Protein AF-A0A2U3R9H1-F1 (afdb_monomer_lite)

Sequence (46 aa):
MTITNINYITLAVTDIHRSFSFYKDVLGFKPLVKWDQGAYFLIGDF

Secondary structure (DSSP, 8-state):
-------------S-HHHHHHIIIIIS--EEEEEETTEEEEE-S--

Organism: Orientia tsutsugamushi (NCBI:txid784)

Radius of gyration: 12.39 Å; chains: 1; bounding box: 35×24×22 Å

Structure (mmCIF, N/CA/C/O backbone):
data_AF-A0A2U3R9H1-F1
#
_entry.id   AF-A0A2U3R9H1-F1
#
loop_
_atom_site.group_PDB
_atom_site.id
_atom_site.type_symbol
_atom_site.label_atom_id
_atom_site.label_alt_id
_atom_site.label_comp_id
_atom_site.label_asym_id
_atom_site.label_entity_id
_atom_site.label_seq_id
_atom_site.pdbx_PDB_ins_code
_atom_site.Cartn_x
_atom_site.Cartn_y
_atom_site.Cartn_z
_atom_site.occupancy
_atom_site.B_iso_or_equiv
_atom_site.auth_seq_id
_atom_site.auth_comp_id
_atom_site.auth_asym_id
_atom_site.auth_atom_id
_atom_site.pdbx_PDB_model_num
ATOM 1 N N . MET A 1 1 ? 24.564 -13.135 -13.418 1.00 67.62 1 MET A N 1
ATOM 2 C CA . MET A 1 1 ? 23.243 -12.510 -13.201 1.00 67.62 1 MET A CA 1
ATOM 3 C C . MET A 1 1 ? 23.256 -11.913 -11.806 1.00 67.62 1 MET A C 1
ATOM 5 O O . MET A 1 1 ? 23.494 -12.658 -10.865 1.00 67.62 1 MET A O 1
ATOM 9 N N . THR A 1 2 ? 23.130 -10.594 -11.680 1.00 9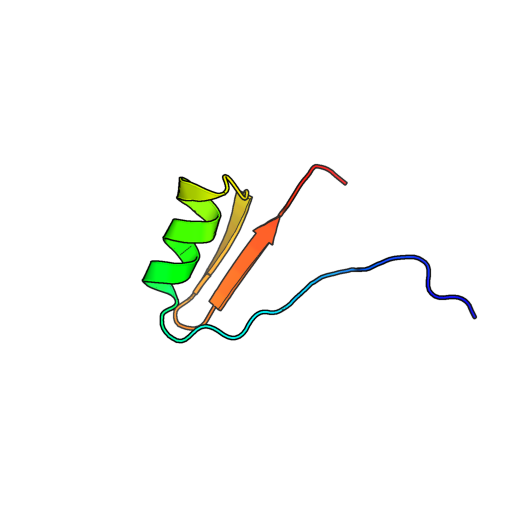2.88 2 THR A N 1
ATOM 10 C CA . THR A 1 2 ? 23.242 -9.862 -10.405 1.00 92.88 2 THR A CA 1
ATOM 11 C C . THR A 1 2 ? 21.945 -9.120 -10.109 1.00 92.88 2 THR A C 1
ATOM 13 O O . THR A 1 2 ? 21.315 -8.584 -11.016 1.00 92.88 2 THR A O 1
ATOM 16 N N . ILE A 1 3 ? 21.542 -9.108 -8.838 1.00 94.69 3 ILE A N 1
ATOM 17 C CA . ILE A 1 3 ? 20.393 -8.333 -8.355 1.00 94.69 3 ILE A CA 1
ATOM 18 C C . ILE A 1 3 ? 20.829 -6.870 -8.226 1.00 94.69 3 ILE A C 1
ATOM 20 O O . ILE A 1 3 ? 21.884 -6.601 -7.655 1.00 94.69 3 ILE A O 1
ATOM 24 N N . THR A 1 4 ? 20.039 -5.941 -8.766 1.00 94.69 4 THR A N 1
ATOM 25 C CA . THR A 1 4 ? 20.404 -4.518 -8.863 1.00 94.69 4 THR A CA 1
ATOM 26 C C . THR A 1 4 ? 19.697 -3.629 -7.842 1.00 94.69 4 THR A C 1
ATOM 28 O O . THR A 1 4 ? 20.291 -2.653 -7.395 1.00 94.69 4 THR A O 1
ATOM 31 N N . ASN A 1 5 ? 18.449 -3.932 -7.471 1.00 92.19 5 ASN A N 1
ATOM 32 C CA . ASN A 1 5 ? 17.655 -3.121 -6.546 1.00 92.19 5 ASN A CA 1
ATOM 33 C C . ASN A 1 5 ? 16.434 -3.879 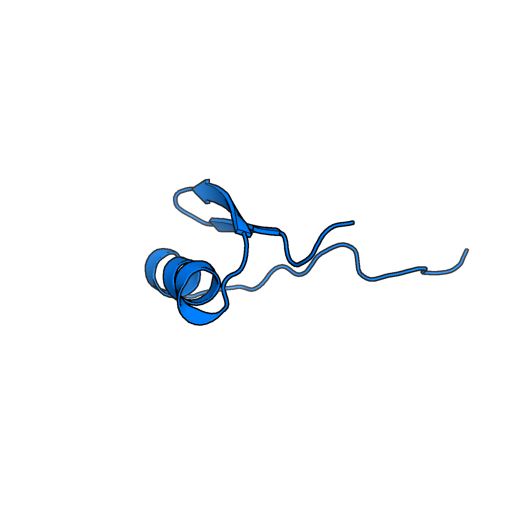-5.988 1.00 92.19 5 ASN A C 1
ATOM 35 O O . ASN A 1 5 ? 16.147 -5.015 -6.372 1.00 92.19 5 ASN A O 1
ATOM 39 N N . ILE A 1 6 ? 15.724 -3.222 -5.067 1.00 92.06 6 ILE A N 1
ATOM 40 C CA . ILE A 1 6 ? 14.367 -3.595 -4.660 1.00 92.06 6 ILE A CA 1
ATOM 41 C C . ILE A 1 6 ? 13.395 -2.914 -5.622 1.00 92.06 6 ILE A C 1
ATOM 43 O O . ILE A 1 6 ? 13.438 -1.696 -5.771 1.00 92.06 6 ILE A O 1
ATOM 47 N N . ASN A 1 7 ? 12.513 -3.697 -6.242 1.00 91.50 7 ASN A N 1
ATOM 48 C CA . ASN A 1 7 ? 11.498 -3.180 -7.160 1.00 91.50 7 ASN A CA 1
ATOM 49 C C . ASN A 1 7 ? 10.253 -2.686 -6.398 1.00 91.50 7 ASN A C 1
ATOM 51 O O . ASN A 1 7 ? 9.869 -1.527 -6.506 1.00 91.50 7 ASN A O 1
ATOM 55 N N . TYR A 1 8 ? 9.654 -3.540 -5.563 1.00 93.50 8 TYR A N 1
ATOM 56 C CA . TYR A 1 8 ? 8.501 -3.184 -4.734 1.00 93.50 8 TYR A CA 1
ATOM 57 C C . TYR A 1 8 ? 8.439 -4.030 -3.459 1.00 93.50 8 TYR A C 1
ATOM 59 O O . TYR A 1 8 ? 9.083 -5.075 -3.351 1.00 93.50 8 TYR A O 1
ATOM 67 N N . ILE A 1 9 ? 7.628 -3.578 -2.499 1.00 95.69 9 ILE A N 1
ATOM 68 C CA . ILE A 1 9 ? 7.319 -4.291 -1.256 1.00 95.69 9 ILE A CA 1
ATOM 69 C C . ILE A 1 9 ? 5.799 -4.446 -1.161 1.00 95.69 9 ILE A C 1
ATOM 71 O O . ILE A 1 9 ? 5.061 -3.479 -1.341 1.00 95.69 9 ILE A O 1
ATOM 75 N N . THR A 1 10 ? 5.323 -5.653 -0.851 1.00 97.44 10 THR A N 1
ATOM 76 C CA . THR A 1 10 ? 3.909 -5.924 -0.555 1.00 97.44 10 THR A CA 1
ATOM 77 C C . THR A 1 10 ? 3.763 -6.245 0.925 1.00 97.44 10 THR A C 1
ATOM 79 O O . THR A 1 10 ? 4.393 -7.174 1.425 1.00 97.44 10 THR A O 1
ATOM 82 N N . LEU A 1 11 ? 2.935 -5.472 1.627 1.00 97.94 11 LEU A N 1
ATOM 83 C CA . LEU A 1 11 ? 2.684 -5.634 3.057 1.00 97.94 11 LEU A CA 1
ATOM 84 C C . LEU A 1 11 ? 1.259 -6.147 3.264 1.00 97.94 11 LEU A C 1
ATOM 86 O O . LEU A 1 11 ? 0.305 -5.529 2.794 1.00 97.94 11 LEU A O 1
ATOM 90 N N . ALA A 1 12 ? 1.116 -7.265 3.975 1.00 98.31 12 ALA A N 1
ATOM 91 C CA . ALA A 1 12 ? -0.191 -7.736 4.416 1.00 98.31 12 ALA A CA 1
ATOM 92 C C . ALA A 1 12 ? -0.720 -6.815 5.524 1.00 98.31 12 ALA A C 1
ATOM 94 O O . ALA A 1 12 ? 0.005 -6.478 6.461 1.00 98.31 12 ALA A O 1
ATOM 95 N N . VAL A 1 13 ? -1.986 -6.415 5.420 1.00 97.94 13 VAL A N 1
ATOM 96 C CA . VAL A 1 13 ? -2.644 -5.517 6.374 1.00 97.9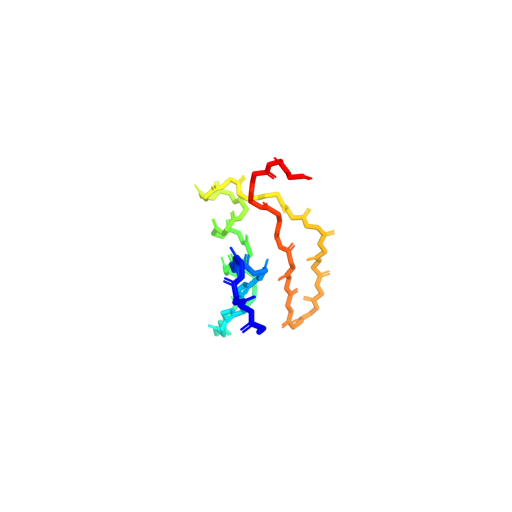4 13 VAL A CA 1
ATOM 97 C C . VAL A 1 13 ? -3.998 -6.085 6.775 1.00 97.94 13 VAL A C 1
ATOM 99 O O . VAL A 1 13 ? -4.683 -6.695 5.960 1.00 97.94 13 VAL A O 1
ATOM 102 N N . THR A 1 14 ? -4.392 -5.887 8.032 1.00 98.06 14 THR A N 1
ATOM 103 C CA . THR A 1 14 ? -5.694 -6.354 8.540 1.00 98.06 14 THR A CA 1
ATOM 104 C C . THR A 1 14 ? -6.851 -5.452 8.100 1.00 98.06 14 THR A C 1
ATOM 106 O O . THR A 1 14 ? -7.971 -5.928 7.962 1.00 98.06 14 THR A O 1
ATOM 109 N N . ASP A 1 15 ? -6.592 -4.159 7.868 1.00 98.12 15 ASP A N 1
ATOM 110 C CA . ASP A 1 15 ? -7.599 -3.172 7.463 1.00 98.12 15 ASP A CA 1
ATOM 111 C C . ASP A 1 15 ? -7.035 -2.253 6.371 1.00 98.12 15 ASP A C 1
ATOM 113 O O . ASP A 1 15 ? -6.146 -1.429 6.616 1.00 98.12 15 ASP A O 1
ATOM 117 N N . ILE A 1 16 ? -7.572 -2.383 5.155 1.00 98.06 16 ILE A N 1
ATOM 118 C CA . ILE A 1 16 ? -7.098 -1.624 3.996 1.00 98.06 16 ILE A CA 1
ATOM 119 C C . ILE A 1 16 ? -7.405 -0.127 4.095 1.00 98.06 16 ILE A C 1
ATOM 121 O O . ILE A 1 16 ? -6.649 0.695 3.578 1.00 98.06 16 ILE A O 1
ATOM 125 N N . HIS A 1 17 ? -8.490 0.267 4.761 1.00 97.81 17 HIS A N 1
ATOM 126 C CA . HIS A 1 17 ? -8.864 1.672 4.893 1.00 97.81 17 HIS A CA 1
ATOM 127 C C . HIS A 1 1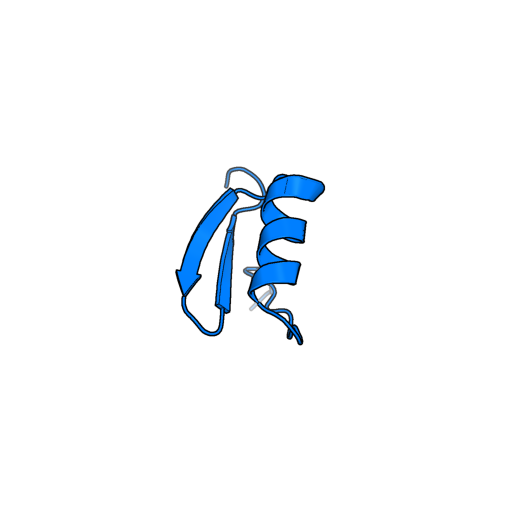7 ? -7.937 2.378 5.873 1.00 97.81 17 HIS A C 1
ATOM 129 O O . HIS A 1 17 ? -7.373 3.419 5.528 1.00 97.81 17 HIS A O 1
ATOM 135 N N . ARG A 1 18 ? -7.707 1.770 7.041 1.00 98.25 18 ARG A N 1
ATOM 136 C CA . ARG A 1 18 ? -6.785 2.296 8.052 1.00 98.25 18 ARG A CA 1
ATOM 137 C C . ARG A 1 18 ? -5.362 2.396 7.514 1.00 98.25 18 ARG A C 1
ATOM 139 O O . ARG A 1 18 ? -4.731 3.444 7.649 1.00 98.25 18 ARG A O 1
ATOM 146 N N . SER A 1 19 ? -4.857 1.332 6.893 1.00 98.50 19 SER A N 1
ATOM 147 C CA . SER A 1 19 ? -3.500 1.326 6.344 1.00 98.50 19 SER A CA 1
ATOM 148 C C . SER A 1 19 ? -3.345 2.325 5.203 1.00 98.50 19 SER A C 1
ATOM 150 O O . SER A 1 19 ? -2.349 3.041 5.163 1.00 98.50 19 SER A O 1
ATOM 152 N N . PHE A 1 20 ? -4.334 2.448 4.314 1.00 98.44 20 PHE A N 1
ATOM 153 C CA . PHE A 1 20 ? -4.281 3.431 3.232 1.00 98.44 20 PHE A CA 1
ATOM 154 C C . PHE A 1 20 ? -4.146 4.865 3.756 1.00 98.44 20 PHE A C 1
ATOM 156 O O . PHE A 1 20 ? -3.271 5.590 3.289 1.00 98.44 20 PHE A O 1
ATOM 163 N N . SER A 1 21 ? -4.967 5.262 4.735 1.00 98.44 21 SER A N 1
ATOM 164 C CA . SER A 1 21 ? -4.865 6.593 5.351 1.00 98.44 21 SER A CA 1
ATOM 165 C C . SER A 1 21 ? -3.531 6.800 6.057 1.00 98.44 21 SER A C 1
ATOM 167 O O . SER A 1 21 ? -2.945 7.868 5.953 1.00 98.44 21 SER A O 1
ATOM 169 N N . PHE A 1 22 ? -2.984 5.775 6.711 1.00 98.62 22 PHE A N 1
ATOM 170 C CA . PHE A 1 22 ? -1.650 5.876 7.298 1.00 98.62 22 PHE A CA 1
ATOM 171 C C . PHE A 1 22 ? -0.570 6.164 6.238 1.00 98.62 22 PHE A C 1
ATOM 173 O O . PHE A 1 22 ? 0.163 7.145 6.354 1.00 98.62 22 PHE A O 1
ATOM 180 N N . TYR A 1 23 ? -0.494 5.362 5.173 1.00 98.19 23 TYR A N 1
ATOM 181 C CA . TYR A 1 23 ? 0.533 5.545 4.141 1.00 98.19 23 TYR A CA 1
ATOM 182 C C . TYR A 1 23 ? 0.350 6.847 3.348 1.00 98.19 23 TYR A C 1
ATOM 184 O O . TYR A 1 23 ? 1.338 7.496 3.017 1.00 98.19 23 TYR A O 1
ATOM 192 N N . LYS A 1 24 ? -0.892 7.265 3.083 1.00 97.94 24 LYS A N 1
ATOM 193 C CA . LYS A 1 24 ? -1.199 8.508 2.362 1.00 97.94 24 LYS A CA 1
ATOM 194 C C . LYS A 1 24 ? -1.021 9.750 3.236 1.00 97.94 24 LYS A C 1
ATOM 196 O O . LYS A 1 24 ? -0.314 10.670 2.845 1.00 97.94 24 LYS A O 1
ATOM 201 N N . ASP A 1 25 ? -1.698 9.799 4.378 1.00 98.31 25 ASP A N 1
ATOM 202 C CA . ASP A 1 25 ? -1.914 11.038 5.132 1.00 98.31 25 ASP A CA 1
ATOM 203 C C . ASP A 1 25 ? -0.843 11.248 6.209 1.00 98.31 25 ASP A C 1
ATOM 205 O O . ASP A 1 25 ? -0.465 12.382 6.484 1.00 98.31 25 ASP A O 1
ATOM 209 N N . VAL A 1 26 ? -0.327 10.163 6.801 1.00 98.19 26 VAL A N 1
ATOM 210 C CA . VAL A 1 26 ? 0.723 10.243 7.831 1.00 98.19 26 VAL A CA 1
ATOM 211 C C . VAL A 1 26 ? 2.110 10.201 7.200 1.00 98.19 26 VAL A C 1
ATOM 213 O O . VAL A 1 26 ? 2.962 11.017 7.540 1.00 98.19 26 VAL A O 1
ATOM 216 N N . LEU A 1 27 ? 2.347 9.260 6.281 1.00 97.19 27 LEU A N 1
ATOM 217 C CA . LEU A 1 27 ? 3.656 9.102 5.633 1.00 97.19 27 LEU A CA 1
ATOM 218 C C . LEU A 1 27 ? 3.815 9.916 4.344 1.00 97.19 27 LEU A C 1
ATOM 220 O O . LEU A 1 27 ? 4.930 10.037 3.842 1.00 97.19 27 LEU A O 1
ATOM 224 N N . GLY A 1 28 ? 2.730 10.477 3.805 1.00 96.81 28 GLY A N 1
ATOM 225 C CA . GLY A 1 28 ? 2.786 11.311 2.604 1.00 96.81 28 GLY A CA 1
ATOM 226 C C . GLY A 1 28 ? 3.070 10.541 1.312 1.00 96.81 28 GLY A C 1
ATOM 227 O O . GLY A 1 28 ? 3.477 11.150 0.324 1.00 96.81 28 GLY A O 1
ATOM 228 N N . PHE A 1 29 ? 2.894 9.214 1.283 1.00 97.19 29 PHE A N 1
ATOM 229 C CA . PHE A 1 29 ? 3.136 8.431 0.070 1.00 97.19 29 PHE A CA 1
ATOM 230 C C . PHE A 1 29 ? 2.086 8.745 -0.991 1.00 97.19 29 PHE A C 1
ATOM 232 O O . PHE A 1 29 ? 0.906 8.942 -0.688 1.00 97.19 29 PHE A O 1
ATOM 239 N N . LYS A 1 30 ? 2.498 8.732 -2.262 1.00 96.88 30 LYS A N 1
ATOM 240 C CA . LYS A 1 30 ? 1.618 9.058 -3.386 1.00 96.88 30 LYS A CA 1
ATOM 241 C C . LYS A 1 30 ? 0.770 7.839 -3.758 1.00 96.88 30 LYS A C 1
ATOM 243 O O . LYS A 1 30 ? 1.329 6.854 -4.240 1.00 96.88 30 LYS A O 1
ATOM 248 N N . PRO A 1 31 ? -0.563 7.871 -3.592 1.00 97.06 31 PRO A N 1
ATOM 249 C CA . PRO A 1 31 ? -1.411 6.768 -4.026 1.00 97.06 31 PRO A CA 1
ATOM 250 C C . PRO A 1 31 ? -1.412 6.675 -5.553 1.00 97.06 31 PRO A C 1
ATOM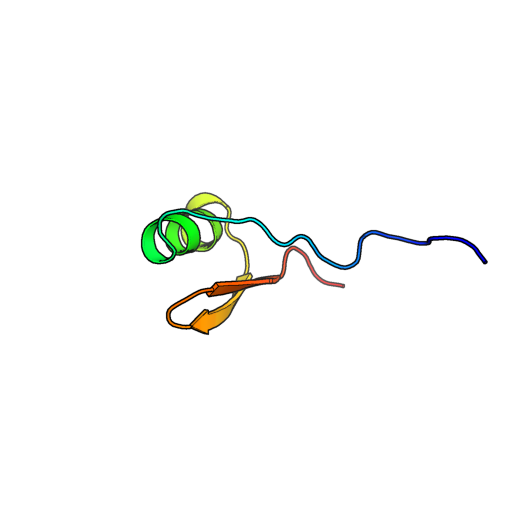 252 O O . PRO A 1 31 ? -1.588 7.687 -6.231 1.00 97.06 31 PRO A O 1
ATOM 255 N N . LEU A 1 32 ? -1.255 5.466 -6.087 1.00 96.88 32 LEU A N 1
ATOM 256 C CA . LEU A 1 32 ? -1.404 5.191 -7.519 1.00 96.88 32 LEU A CA 1
ATOM 257 C C . LEU A 1 32 ? -2.765 4.570 -7.826 1.00 96.88 32 LEU A C 1
ATOM 259 O O . LEU A 1 32 ? -3.450 4.991 -8.752 1.00 96.88 32 LEU A O 1
ATOM 263 N N . VAL A 1 33 ? -3.172 3.581 -7.030 1.00 97.31 33 VAL A N 1
ATOM 264 C CA . VAL A 1 33 ? -4.463 2.901 -7.166 1.00 97.31 33 VAL A CA 1
ATOM 265 C C . VAL A 1 33 ? -4.899 2.343 -5.814 1.00 97.31 33 VAL A C 1
ATOM 267 O O . VAL A 1 33 ? -4.063 1.968 -4.990 1.00 97.31 33 VAL A O 1
ATOM 270 N N . LYS A 1 34 ? -6.212 2.288 -5.589 1.00 97.62 34 LYS A N 1
ATOM 271 C CA . LYS A 1 34 ? -6.849 1.645 -4.437 1.00 97.62 34 LYS A CA 1
ATOM 272 C C . LYS A 1 34 ? -8.041 0.826 -4.921 1.00 97.62 34 LYS A C 1
ATOM 274 O O . LYS A 1 34 ? -8.806 1.30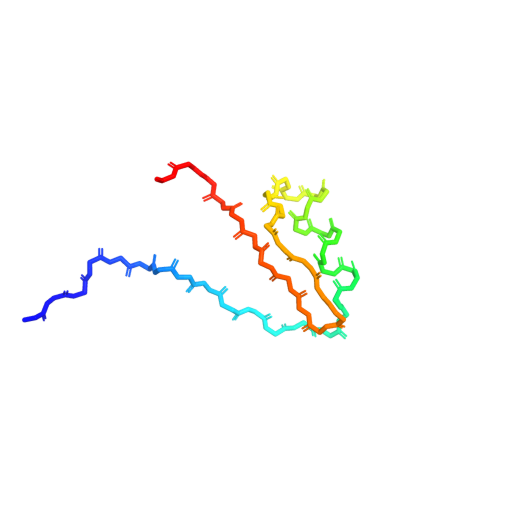4 -5.754 1.00 97.62 34 LYS A O 1
ATOM 279 N N . TRP A 1 35 ? -8.203 -0.368 -4.370 1.00 97.69 35 TRP A N 1
ATOM 280 C CA . TRP A 1 35 ? -9.367 -1.233 -4.556 1.00 97.69 35 TRP A CA 1
ATOM 281 C C . TRP A 1 35 ? -9.751 -1.888 -3.222 1.00 97.69 35 TRP A C 1
ATOM 283 O O . TRP A 1 35 ? -9.086 -1.679 -2.205 1.00 97.69 35 TRP A O 1
ATOM 293 N N . ASP A 1 36 ? -10.812 -2.693 -3.224 1.00 96.25 36 ASP A N 1
ATOM 294 C CA . ASP A 1 36 ? -11.419 -3.251 -2.006 1.00 96.25 36 ASP A CA 1
ATOM 295 C C . ASP A 1 36 ? -10.466 -4.086 -1.143 1.00 96.25 36 ASP A C 1
ATOM 297 O O . ASP A 1 36 ? -10.712 -4.264 0.045 1.00 96.25 36 ASP A O 1
ATOM 301 N N . GLN A 1 37 ? -9.388 -4.618 -1.723 1.00 96.19 37 GLN A N 1
ATOM 302 C CA . GLN A 1 37 ? -8.467 -5.548 -1.059 1.00 96.19 37 GLN A CA 1
ATOM 303 C C . GLN A 1 37 ? -7.006 -5.079 -1.096 1.00 96.19 37 GLN A C 1
ATOM 305 O O . GLN A 1 37 ? -6.111 -5.829 -0.714 1.00 96.19 37 GLN A O 1
ATOM 310 N N . GLY A 1 38 ? -6.726 -3.864 -1.571 1.00 97.81 38 GLY A N 1
ATOM 311 C CA . GLY A 1 38 ? -5.344 -3.421 -1.712 1.00 97.81 38 GLY A CA 1
ATOM 312 C C . GLY A 1 38 ? -5.175 -2.001 -2.224 1.00 97.81 38 GLY A C 1
ATOM 313 O O . GLY A 1 38 ? -6.123 -1.312 -2.604 1.00 97.81 38 GLY A O 1
ATOM 314 N N . ALA A 1 39 ? -3.927 -1.550 -2.194 1.00 98.19 39 ALA A N 1
ATOM 315 C CA . ALA A 1 39 ? -3.524 -0.270 -2.742 1.00 98.19 39 ALA A CA 1
ATOM 316 C C . ALA A 1 39 ? -2.050 -0.307 -3.138 1.00 98.19 39 ALA A C 1
ATOM 318 O O . ALA A 1 39 ? -1.245 -0.986 -2.498 1.00 98.19 39 ALA A O 1
ATOM 319 N N . TYR A 1 40 ? -1.701 0.471 -4.157 1.00 97.94 40 TYR A N 1
ATOM 320 C CA . TYR A 1 40 ? -0.317 0.724 -4.535 1.00 97.94 40 TYR A CA 1
ATOM 321 C C . TYR A 1 40 ? 0.042 2.180 -4.301 1.00 97.94 40 TYR A C 1
ATOM 323 O O . TYR A 1 40 ? -0.749 3.092 -4.561 1.00 97.94 40 TYR A O 1
ATOM 331 N N . PHE A 1 41 ? 1.269 2.370 -3.834 1.00 97.75 41 PHE A N 1
ATOM 332 C CA . PHE A 1 41 ? 1.857 3.665 -3.552 1.00 97.75 41 PHE A CA 1
ATOM 333 C C . PHE A 1 41 ? 3.169 3.813 -4.312 1.00 97.75 41 PHE A C 1
ATOM 335 O O . PHE A 1 41 ? 3.910 2.845 -4.477 1.00 97.75 41 PHE A O 1
ATOM 342 N N . LEU A 1 42 ? 3.451 5.041 -4.731 1.00 95.69 42 LEU A N 1
ATOM 343 C CA . LEU A 1 42 ? 4.760 5.470 -5.193 1.00 95.69 42 LEU A CA 1
ATOM 344 C C . LEU A 1 42 ? 5.464 6.219 -4.058 1.00 95.69 42 LEU A C 1
ATOM 346 O O . LEU A 1 42 ? 4.842 7.029 -3.361 1.00 95.69 42 LEU A O 1
ATOM 350 N N . ILE A 1 43 ? 6.755 5.948 -3.886 1.00 93.12 43 ILE A N 1
ATOM 351 C CA . ILE A 1 43 ? 7.599 6.574 -2.867 1.00 93.12 43 ILE A CA 1
ATOM 352 C C . ILE A 1 43 ? 8.822 7.156 -3.569 1.00 93.12 43 ILE A C 1
ATOM 354 O O . ILE A 1 43 ? 9.709 6.402 -3.925 1.00 93.12 43 ILE A O 1
ATOM 358 N N . GLY A 1 44 ? 8.893 8.475 -3.735 1.00 88.06 44 GLY A N 1
ATOM 359 C CA . GLY A 1 44 ? 9.956 9.124 -4.510 1.00 88.06 44 GLY A CA 1
ATOM 360 C C . GLY A 1 44 ? 9.632 9.241 -6.003 1.00 88.06 44 GLY A C 1
ATOM 361 O O . GLY A 1 44 ? 8.556 8.841 -6.447 1.00 88.06 44 GLY A O 1
ATOM 362 N N . ASP A 1 45 ? 10.573 9.816 -6.750 1.00 69.88 45 ASP A N 1
ATOM 363 C CA . ASP A 1 45 ? 10.481 10.065 -8.189 1.00 69.88 45 ASP A CA 1
ATOM 364 C C . ASP A 1 45 ? 11.613 9.284 -8.874 1.00 69.88 45 ASP A C 1
ATOM 366 O O . ASP A 1 45 ? 12.787 9.603 -8.671 1.00 69.88 45 ASP A O 1
ATOM 370 N N . PHE A 1 46 ? 11.274 8.227 -9.617 1.00 62.25 46 PHE A N 1
ATOM 371 C CA . PHE A 1 46 ? 12.238 7.360 -10.310 1.00 62.25 46 PHE A CA 1
ATOM 372 C C . PHE A 1 46 ? 12.020 7.385 -11.819 1.00 62.25 46 PHE A C 1
ATOM 374 O O . PHE A 1 46 ? 10.836 7.381 -12.231 1.00 62.25 46 PHE A O 1
#

pLDDT: mean 94.59, std 7.78, range [62.25, 98.62]

InterPro domains:
  IPR004360 Glyoxalase/fosfomycin resistance/dioxygenase domain [PF00903] (6-44)
  IPR029068 Glyoxalase/Bleomycin resistance protein/Dihydroxybiphenyl dioxygenase [G3DSA:3.10.180.10] (1-46)
  IPR029068 Glyoxalase/Bleomycin resistance protein/Dihydroxybiphenyl dioxygenase [SSF54593] (3-45)
  IPR037523 Vicinal oxygen chelate (VOC), core domain [PS51819] (5-46)

Foldseek 3Di:
DDDDDDDDDDDDDPDAVVVVCCCCVVVVWAWDDDDPRDTDTDDDDD